Protein AF-A0A813HNV1-F1 (afdb_monomer_lite)

InterPro domains:
  IPR005821 Ion transport domain [PF00520] (2-126)

Foldseek 3Di:
DVVVVVVVVVVVVVVQCVDVVSVVVVVVVVVVVVVVVVVVVVVLVVLLVLLVVCLVPVLVVQCVCVVVVVQVPPQPPHGDPCQNVCSNHSVSSSVNVCCCVPVVDDCVRRPVVSCVVPVVCCVSVVD

Structure (mmCIF, N/CA/C/O backbone):
data_AF-A0A813HNV1-F1
#
_entry.id   AF-A0A813HNV1-F1
#
loop_
_atom_site.group_PDB
_atom_site.id
_atom_site.type_symbol
_atom_site.label_atom_id
_atom_site.label_alt_id
_atom_site.label_comp_id
_atom_site.label_asym_id
_atom_site.label_entity_id
_atom_site.label_seq_id
_atom_site.pdbx_PDB_ins_code
_atom_site.Cartn_x
_atom_site.Cartn_y
_atom_site.Cartn_z
_atom_site.occupancy
_atom_site.B_iso_or_equiv
_atom_site.auth_seq_id
_atom_site.auth_comp_id
_atom_site.auth_asym_id
_atom_site.auth_atom_id
_atom_site.pdbx_PDB_model_num
ATOM 1 N N . MET A 1 1 ? 10.775 -14.663 27.980 1.00 59.47 1 MET A N 1
ATOM 2 C CA . MET A 1 1 ? 11.158 -13.445 28.745 1.00 59.47 1 MET A CA 1
ATOM 3 C C . MET A 1 1 ? 10.577 -12.119 28.212 1.00 59.47 1 MET A C 1
ATOM 5 O O . MET A 1 1 ? 10.630 -11.138 28.941 1.00 59.47 1 MET A O 1
ATOM 9 N N . ARG A 1 2 ? 9.974 -12.048 27.006 1.00 70.88 2 ARG A N 1
ATOM 10 C CA . ARG A 1 2 ? 9.264 -10.835 26.520 1.00 70.88 2 ARG A CA 1
ATOM 11 C C . ARG A 1 2 ? 7.803 -10.751 27.007 1.00 70.88 2 ARG A C 1
ATOM 13 O O . ARG A 1 2 ? 7.363 -9.697 27.446 1.00 70.88 2 ARG A O 1
ATOM 20 N N . ILE A 1 3 ? 7.106 -11.889 27.064 1.00 74.75 3 ILE A N 1
ATOM 21 C CA . ILE A 1 3 ? 5.701 -12.011 27.514 1.00 74.75 3 ILE A CA 1
ATOM 22 C C . ILE A 1 3 ? 5.506 -11.602 28.989 1.00 74.75 3 ILE A C 1
ATOM 24 O O . ILE A 1 3 ? 4.539 -10.928 29.333 1.00 74.75 3 ILE A O 1
ATOM 28 N N . LEU A 1 4 ? 6.469 -11.911 29.866 1.00 69.88 4 LEU A N 1
ATOM 29 C CA . LEU A 1 4 ? 6.432 -11.510 31.283 1.00 69.88 4 LEU A CA 1
ATOM 30 C C . LEU A 1 4 ? 6.481 -9.979 31.476 1.00 69.88 4 LEU A C 1
ATOM 32 O O . LEU A 1 4 ? 5.971 -9.477 32.476 1.00 69.88 4 LEU A O 1
ATOM 36 N N . ARG A 1 5 ? 7.056 -9.222 30.524 1.00 68.94 5 ARG A N 1
ATOM 37 C CA . ARG A 1 5 ? 7.028 -7.748 30.548 1.00 68.94 5 ARG A CA 1
ATOM 38 C C . ARG A 1 5 ? 5.642 -7.208 30.185 1.00 68.94 5 ARG A C 1
ATOM 40 O O . ARG A 1 5 ? 5.185 -6.273 30.834 1.00 68.94 5 ARG A O 1
ATOM 47 N N . ALA A 1 6 ? 4.945 -7.840 29.239 1.00 72.62 6 ALA A N 1
ATOM 48 C CA . ALA A 1 6 ? 3.574 -7.476 28.872 1.00 72.62 6 ALA A CA 1
ATOM 49 C C . ALA A 1 6 ? 2.583 -7.671 30.038 1.00 72.62 6 ALA A C 1
ATOM 51 O O . ALA A 1 6 ? 1.709 -6.835 30.252 1.00 72.62 6 ALA A O 1
ATOM 52 N N . MET A 1 7 ? 2.772 -8.699 30.877 1.00 69.25 7 MET A N 1
ATOM 53 C CA . MET A 1 7 ? 1.952 -8.877 32.088 1.00 69.25 7 MET A CA 1
ATOM 54 C C . MET A 1 7 ? 2.105 -7.743 33.113 1.00 69.25 7 MET A C 1
ATOM 56 O O . MET A 1 7 ? 1.152 -7.446 33.834 1.00 69.25 7 MET A O 1
ATOM 60 N N . ARG A 1 8 ? 3.264 -7.068 33.176 1.00 69.62 8 ARG A N 1
ATOM 61 C CA . ARG A 1 8 ? 3.417 -5.881 34.038 1.00 69.62 8 ARG A CA 1
ATOM 62 C C . ARG A 1 8 ? 2.576 -4.713 33.528 1.00 69.62 8 ARG A C 1
ATOM 64 O O . ARG A 1 8 ? 1.934 -4.063 34.341 1.00 69.62 8 ARG A O 1
ATOM 71 N N . VAL A 1 9 ? 2.512 -4.511 32.210 1.00 72.50 9 VAL A N 1
ATOM 72 C CA . VAL A 1 9 ? 1.647 -3.493 31.581 1.00 72.50 9 VAL A CA 1
ATOM 73 C C . VAL A 1 9 ? 0.178 -3.762 31.907 1.00 72.50 9 VAL A C 1
ATOM 75 O O . VAL A 1 9 ? -0.544 -2.849 32.291 1.00 72.50 9 VAL A O 1
ATOM 78 N N . PHE A 1 10 ? -0.243 -5.028 31.871 1.00 69.19 10 PHE A N 1
ATOM 79 C CA . PHE A 1 10 ? -1.595 -5.433 32.266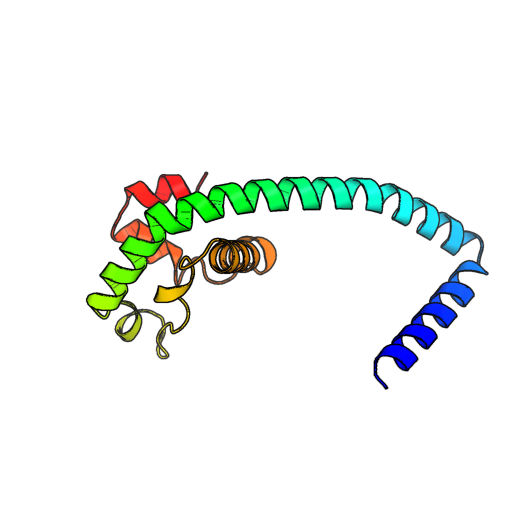 1.00 69.19 10 PHE A CA 1
ATOM 80 C C . PHE A 1 10 ? -1.909 -5.097 33.734 1.00 69.19 10 PHE A C 1
ATOM 82 O O . PHE A 1 10 ? -3.014 -4.667 34.066 1.00 69.19 10 PHE A O 1
ATOM 89 N N . LYS A 1 11 ? -0.918 -5.241 34.625 1.00 68.12 11 LYS A N 1
ATOM 90 C CA . LYS A 1 11 ? -1.037 -4.855 36.037 1.00 68.12 11 LYS A CA 1
ATOM 91 C C . LYS A 1 11 ? -1.173 -3.336 36.200 1.00 68.12 11 LYS A C 1
ATOM 93 O O . LYS A 1 11 ? -1.974 -2.893 37.019 1.00 68.12 11 LYS A O 1
ATOM 98 N N . THR A 1 12 ? -0.460 -2.548 35.394 1.00 68.12 12 THR A N 1
ATOM 99 C CA . THR A 1 12 ? -0.594 -1.082 35.358 1.00 68.12 12 THR A CA 1
ATOM 100 C C . THR A 1 12 ? -1.965 -0.655 34.827 1.00 68.12 12 THR A C 1
ATOM 102 O O . THR A 1 12 ? -2.609 0.185 35.442 1.00 68.12 12 THR A O 1
ATOM 105 N N . ILE A 1 13 ? -2.479 -1.296 33.771 1.00 68.44 13 ILE A N 1
ATOM 106 C CA . ILE A 1 13 ? -3.845 -1.079 33.256 1.00 68.44 13 ILE A CA 1
ATOM 107 C C . ILE A 1 13 ? -4.896 -1.384 34.336 1.00 68.44 13 ILE A C 1
ATOM 109 O O . ILE A 1 13 ? -5.840 -0.622 34.524 1.00 68.44 13 ILE A O 1
ATOM 113 N N . ARG A 1 14 ? -4.702 -2.450 35.122 1.00 65.62 14 ARG A N 1
ATOM 114 C CA . ARG A 1 14 ? -5.579 -2.768 36.260 1.00 65.62 14 ARG A CA 1
ATOM 115 C C . ARG A 1 14 ? -5.507 -1.713 37.372 1.00 65.62 14 ARG A C 1
ATOM 117 O O . ARG A 1 14 ? -6.528 -1.400 37.977 1.00 65.62 14 ARG A O 1
ATOM 124 N N . SER A 1 15 ? -4.333 -1.131 37.619 1.00 64.38 15 SER A N 1
ATOM 125 C CA . SER A 1 15 ? -4.175 -0.008 38.554 1.00 64.38 15 SER A CA 1
ATOM 126 C C . SER A 1 15 ? -4.877 1.265 38.067 1.00 64.38 15 SER A C 1
ATOM 128 O O . SER A 1 15 ? -5.367 2.041 38.879 1.00 64.38 15 SER A O 1
ATOM 130 N N . LEU A 1 16 ? -4.959 1.465 36.751 1.00 60.81 16 LEU A N 1
ATOM 131 C CA . LEU A 1 16 ? -5.647 2.590 36.116 1.00 60.81 16 LEU A CA 1
ATOM 132 C C . LEU A 1 16 ? -7.182 2.472 36.228 1.00 60.81 16 LEU A C 1
ATOM 134 O O . LEU A 1 16 ? -7.861 3.476 36.415 1.00 60.81 16 LEU A O 1
ATOM 138 N N . THR A 1 17 ? -7.741 1.257 36.242 1.00 62.19 17 THR A N 1
ATOM 139 C CA . THR A 1 17 ? -9.190 1.039 36.455 1.00 62.19 17 THR A CA 1
ATOM 140 C C . THR A 1 17 ? -9.686 1.284 37.889 1.00 62.19 17 THR A C 1
ATOM 142 O O . THR A 1 17 ? -10.889 1.236 38.123 1.00 62.19 17 THR A O 1
ATOM 145 N N . ILE A 1 18 ? -8.792 1.555 38.851 1.00 67.94 18 ILE A N 1
ATOM 146 C CA . ILE A 1 18 ? -9.161 1.903 40.238 1.00 67.94 18 ILE A CA 1
ATOM 147 C C . ILE A 1 18 ? -9.732 3.330 40.318 1.00 67.94 18 ILE A C 1
ATOM 149 O O . ILE A 1 18 ? -10.587 3.609 41.157 1.00 67.94 18 ILE A O 1
ATOM 153 N N . PHE A 1 19 ? -9.314 4.227 39.418 1.00 72.44 19 PHE A N 1
ATOM 154 C CA . PHE A 1 19 ? -9.859 5.578 39.326 1.00 72.44 19 PHE A CA 1
ATOM 155 C C . PHE A 1 19 ? -11.128 5.574 38.467 1.00 72.44 19 PHE A C 1
ATOM 157 O O . PHE A 1 19 ? -11.085 5.308 37.265 1.00 72.44 19 PHE A O 1
ATOM 164 N N . ARG A 1 20 ? -12.272 5.886 39.088 1.00 75.38 20 ARG A N 1
ATOM 165 C CA . ARG A 1 20 ? -13.603 5.888 38.453 1.00 75.38 20 ARG A CA 1
ATOM 166 C C . ARG A 1 20 ? -13.653 6.722 37.167 1.00 75.38 20 ARG A C 1
ATOM 168 O O . ARG A 1 20 ? -14.283 6.303 36.203 1.00 75.38 20 ARG A O 1
ATOM 175 N N . GLU A 1 21 ? -12.972 7.863 37.135 1.00 78.19 21 GLU A N 1
ATOM 176 C CA . GLU A 1 21 ? -12.911 8.754 35.966 1.00 78.19 21 GLU A CA 1
ATOM 177 C C . GLU A 1 21 ? -12.207 8.092 34.775 1.00 78.19 21 GLU A C 1
ATOM 179 O O . GLU A 1 21 ? -12.717 8.101 33.654 1.00 78.19 21 GLU A O 1
ATOM 184 N N . LEU A 1 22 ? -11.082 7.421 35.031 1.00 75.62 22 LEU A N 1
ATOM 185 C CA . LEU A 1 22 ? -10.327 6.724 33.997 1.00 75.62 22 LEU A CA 1
ATOM 186 C C . LEU A 1 22 ? -11.053 5.465 33.505 1.00 75.62 22 LEU A C 1
ATOM 188 O O . LEU A 1 22 ? -10.996 5.146 32.320 1.00 75.62 22 LEU A O 1
ATOM 192 N N . TYR A 1 23 ? -11.789 4.779 34.385 1.00 77.69 23 TYR A N 1
ATOM 193 C CA . TYR A 1 23 ? -12.675 3.680 33.996 1.00 77.69 23 TYR A CA 1
ATOM 194 C C . TYR A 1 23 ? -13.788 4.148 33.045 1.00 77.69 23 TYR A C 1
ATOM 196 O O . TYR A 1 23 ? -14.039 3.493 32.035 1.00 77.69 23 TYR A O 1
ATOM 204 N N . VAL A 1 24 ? -14.417 5.299 33.318 1.00 82.12 24 VAL A N 1
ATOM 205 C CA . VAL A 1 24 ? -15.449 5.880 32.439 1.00 82.12 24 VAL A CA 1
ATOM 206 C C . VAL A 1 24 ? -14.861 6.265 31.075 1.00 82.12 24 VAL A C 1
ATOM 208 O O . VAL A 1 24 ? -15.456 5.941 30.046 1.00 82.12 24 VAL A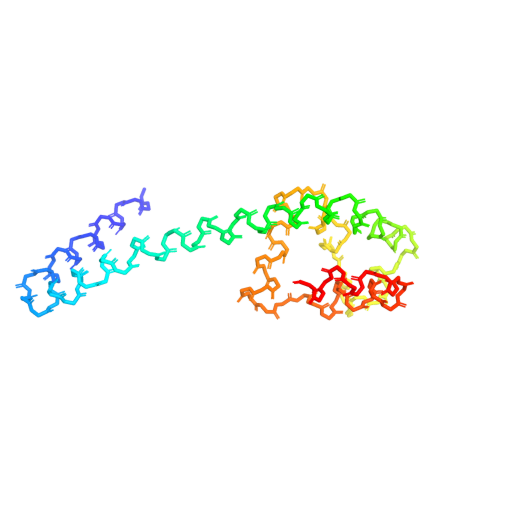 O 1
ATOM 211 N N . MET A 1 25 ? -13.668 6.871 31.040 1.00 84.38 25 MET A N 1
ATOM 212 C CA . MET A 1 25 ? -12.967 7.177 29.784 1.00 84.38 25 MET A CA 1
ATOM 213 C C . MET A 1 25 ? -12.602 5.912 28.990 1.00 84.38 25 MET A C 1
ATOM 215 O O . MET A 1 25 ? -12.844 5.850 27.785 1.00 84.38 25 MET A O 1
ATOM 219 N N . LEU A 1 26 ? -12.072 4.876 29.653 1.00 81.69 26 LEU A N 1
ATOM 220 C CA . LEU A 1 26 ? -11.737 3.595 29.022 1.00 81.69 26 LEU A CA 1
ATOM 221 C C . LEU A 1 26 ? -12.974 2.873 28.488 1.00 81.69 26 LEU A C 1
ATOM 223 O O . LEU A 1 26 ? -12.932 2.316 27.397 1.00 81.69 26 LEU A O 1
ATOM 227 N N . HIS A 1 27 ? -14.085 2.897 29.221 1.00 82.56 27 HIS A N 1
ATOM 228 C CA . HIS A 1 27 ? -15.342 2.323 28.752 1.00 82.56 27 HIS A CA 1
ATOM 229 C C . HIS A 1 27 ? -15.833 3.019 27.470 1.00 82.56 27 HIS A C 1
ATOM 231 O O . HIS A 1 27 ? -16.238 2.349 26.518 1.00 82.56 27 HIS A O 1
ATOM 237 N N . GLY A 1 28 ? -15.718 4.351 27.400 1.00 82.69 28 GLY A N 1
ATOM 238 C CA . GLY A 1 28 ? -15.961 5.112 26.170 1.00 82.69 28 GLY A CA 1
ATOM 239 C C . GLY A 1 28 ? -15.029 4.700 25.023 1.00 82.69 28 GLY A C 1
ATOM 240 O O . GLY A 1 28 ? -15.487 4.485 23.901 1.00 82.69 28 GLY A O 1
ATOM 241 N N . PHE A 1 29 ? -13.742 4.500 25.316 1.00 86.12 29 PHE A N 1
ATOM 242 C CA . PHE A 1 29 ? -12.744 4.033 24.350 1.00 86.12 29 PHE A CA 1
ATOM 243 C C . PHE A 1 29 ? -13.033 2.619 23.818 1.00 86.12 29 PHE A C 1
ATOM 245 O O . PHE A 1 29 ? -12.947 2.372 22.620 1.00 86.12 29 PHE A O 1
ATOM 252 N N . PHE A 1 30 ? -13.431 1.672 24.670 1.00 85.50 30 PHE A N 1
ATOM 253 C CA . PHE A 1 30 ? -13.789 0.325 24.212 1.00 85.50 30 PHE A CA 1
ATOM 254 C C . PHE A 1 30 ? -15.044 0.324 23.335 1.00 85.50 30 PHE A C 1
ATOM 256 O O . PHE A 1 30 ? -15.123 -0.448 22.376 1.00 85.50 30 PHE A O 1
ATOM 263 N N . SER A 1 31 ? -15.999 1.217 23.614 1.00 84.69 31 SER A N 1
ATOM 264 C CA . SER A 1 31 ? -17.179 1.392 22.768 1.00 84.69 31 SER A CA 1
ATOM 265 C C . SER A 1 31 ? -16.809 1.878 21.361 1.00 84.69 31 SER A C 1
ATOM 267 O O . SER A 1 31 ? -17.354 1.366 20.382 1.00 84.69 31 SER A O 1
ATOM 269 N N . SER A 1 32 ? -15.863 2.817 21.228 1.00 91.31 32 SER A N 1
ATOM 270 C CA . SER A 1 32 ? -15.387 3.278 19.914 1.00 91.31 32 SER A CA 1
ATOM 271 C C . SER A 1 32 ? -14.474 2.260 19.225 1.00 91.31 32 SER A C 1
ATOM 273 O O . SER A 1 32 ? -14.510 2.143 17.999 1.00 91.31 32 SER A O 1
ATOM 275 N N . MET A 1 33 ? -13.736 1.446 19.988 1.00 90.94 33 MET A N 1
ATOM 276 C CA . MET A 1 33 ? -12.861 0.404 19.446 1.00 90.94 33 MET A CA 1
ATOM 277 C C . MET A 1 33 ? -13.624 -0.589 18.564 1.00 90.94 33 MET A C 1
ATOM 279 O O . MET A 1 33 ? -13.116 -0.996 17.525 1.00 90.94 33 MET A O 1
ATOM 283 N N . ARG A 1 34 ? -14.873 -0.939 18.911 1.00 88.25 34 ARG A N 1
ATOM 284 C CA . ARG A 1 34 ? -15.706 -1.814 18.066 1.00 88.25 34 ARG A CA 1
ATOM 285 C C . ARG A 1 34 ? -15.950 -1.207 16.682 1.00 88.25 34 ARG A C 1
ATOM 287 O O . ARG A 1 34 ? -15.873 -1.928 15.692 1.00 88.25 34 ARG A O 1
ATOM 294 N N . ALA A 1 35 ? -16.230 0.093 16.606 1.00 93.31 35 ALA A N 1
ATOM 295 C CA . ALA A 1 35 ? -16.438 0.783 15.335 1.00 93.31 35 ALA A CA 1
ATOM 296 C C . ALA A 1 35 ? -15.135 0.870 14.523 1.00 93.31 35 ALA A C 1
ATOM 298 O O . ALA A 1 35 ? -15.135 0.552 13.336 1.00 93.31 35 ALA A O 1
ATOM 299 N N . ILE A 1 36 ? -14.017 1.205 15.179 1.00 94.44 36 ILE A N 1
ATOM 300 C CA . ILE A 1 36 ? -12.684 1.244 14.554 1.00 94.44 36 ILE A CA 1
ATOM 301 C C . ILE A 1 36 ? -12.302 -0.132 14.000 1.00 94.44 36 ILE A C 1
ATOM 303 O O . ILE A 1 36 ? -11.786 -0.222 12.892 1.00 94.44 36 ILE A O 1
ATOM 307 N N . MET A 1 37 ? -12.599 -1.212 14.728 1.00 93.62 37 MET A N 1
ATOM 308 C CA . MET A 1 37 ? -12.337 -2.577 14.267 1.00 93.62 37 MET A CA 1
ATOM 309 C C . MET A 1 37 ? -13.110 -2.908 12.988 1.00 93.62 37 MET A C 1
ATOM 311 O O . MET A 1 37 ? -12.532 -3.468 12.062 1.00 93.62 37 MET A O 1
ATOM 315 N N . TRP A 1 38 ? -14.389 -2.534 12.896 1.00 96.38 38 TRP A N 1
ATOM 316 C CA . TRP A 1 38 ? -15.157 -2.722 11.661 1.00 96.38 38 TRP A CA 1
ATOM 317 C C . TRP A 1 38 ? -14.629 -1.867 10.509 1.00 96.38 38 TRP A C 1
ATOM 319 O O . TRP A 1 38 ? -14.503 -2.374 9.397 1.00 96.38 38 TRP A O 1
ATOM 329 N N . ALA A 1 39 ? -14.259 -0.610 10.770 1.00 94.94 39 ALA A N 1
ATOM 330 C CA . ALA A 1 39 ? -13.633 0.250 9.768 1.00 94.94 39 ALA A CA 1
ATOM 331 C C . ALA A 1 39 ? -12.311 -0.345 9.260 1.00 94.94 39 ALA A C 1
ATOM 333 O O . ALA A 1 39 ? -12.096 -0.420 8.055 1.00 94.94 39 ALA A O 1
ATOM 334 N N . PHE A 1 40 ? -11.461 -0.845 10.160 1.00 93.50 40 PHE A N 1
ATOM 335 C CA . PHE A 1 40 ? -10.211 -1.514 9.807 1.00 93.50 40 PHE A CA 1
ATOM 336 C C . PHE A 1 40 ? -10.445 -2.757 8.940 1.00 93.50 40 PHE A C 1
ATOM 338 O O . PHE A 1 40 ? -9.753 -2.941 7.942 1.00 93.50 40 PHE A O 1
ATOM 345 N N . VAL A 1 41 ? -11.437 -3.590 9.275 1.00 94.94 41 VAL A N 1
ATOM 346 C CA . VAL A 1 41 ? -11.790 -4.772 8.472 1.00 94.94 41 VAL A CA 1
ATOM 347 C C . VAL A 1 41 ? -12.256 -4.366 7.073 1.00 94.94 41 VAL A C 1
ATOM 349 O O . VAL A 1 41 ? -11.774 -4.927 6.092 1.00 94.94 41 VAL A O 1
ATOM 352 N N . LEU A 1 42 ? -13.146 -3.376 6.961 1.00 95.50 42 LEU A N 1
ATOM 353 C CA . LEU A 1 42 ? -13.639 -2.896 5.667 1.00 95.50 42 LEU A CA 1
ATOM 354 C C . LEU A 1 42 ? -12.518 -2.287 4.815 1.00 95.50 42 LEU A C 1
ATOM 356 O O . LEU A 1 42 ? -12.407 -2.615 3.635 1.00 95.50 42 LEU A O 1
ATOM 360 N N . LEU A 1 43 ? -11.651 -1.466 5.416 1.00 94.06 43 LEU A N 1
ATOM 361 C CA . LEU A 1 43 ? -10.478 -0.903 4.744 1.00 94.06 43 LEU A CA 1
ATOM 362 C C . LEU A 1 43 ? -9.512 -1.999 4.295 1.00 94.06 43 LEU A C 1
ATOM 364 O O . LEU A 1 43 ? -9.048 -1.978 3.162 1.00 94.06 43 LEU A O 1
ATOM 368 N N . SER A 1 44 ? -9.241 -2.992 5.144 1.00 93.38 44 SER A N 1
ATOM 369 C CA . SER A 1 44 ? -8.369 -4.110 4.787 1.00 93.38 44 SER A CA 1
ATOM 370 C C . SER A 1 44 ? -8.934 -4.915 3.616 1.00 93.38 44 SER A C 1
ATOM 372 O O . SER A 1 44 ? -8.181 -5.248 2.705 1.00 93.38 44 SER A O 1
ATOM 374 N N . LEU A 1 45 ? -10.246 -5.174 3.591 1.00 95.88 45 LEU A N 1
ATOM 375 C CA . LEU A 1 45 ? -10.907 -5.832 2.462 1.00 95.88 45 LEU A CA 1
ATOM 376 C C . LEU A 1 45 ? -10.804 -4.992 1.184 1.00 95.88 45 LEU A C 1
ATOM 378 O O . LEU A 1 45 ? -10.434 -5.515 0.134 1.00 95.88 45 LEU A O 1
ATOM 382 N N . MET A 1 46 ? -11.053 -3.686 1.266 1.00 95.25 46 MET A N 1
ATOM 383 C CA . MET A 1 46 ? -10.911 -2.793 0.117 1.00 95.25 46 MET A CA 1
ATOM 384 C C . MET A 1 46 ? -9.473 -2.791 -0.426 1.00 95.25 46 MET A C 1
ATOM 386 O O . MET A 1 46 ? -9.272 -2.969 -1.625 1.00 95.25 46 MET A O 1
ATOM 390 N N . LEU A 1 47 ? -8.465 -2.685 0.446 1.00 94.88 47 LEU A N 1
ATOM 391 C CA . LEU A 1 47 ? -7.055 -2.753 0.052 1.00 94.88 47 LEU A CA 1
ATOM 392 C C . LEU A 1 47 ? -6.682 -4.108 -0.553 1.00 94.88 47 LEU A C 1
ATOM 394 O O . LEU A 1 47 ? -5.888 -4.149 -1.489 1.00 94.88 47 LEU A O 1
ATOM 398 N N . THR A 1 48 ? -7.272 -5.216 -0.087 1.00 96.06 48 THR A N 1
ATOM 399 C CA . THR A 1 48 ? -7.032 -6.525 -0.714 1.00 96.06 48 THR A CA 1
ATOM 400 C C . THR A 1 48 ? -7.563 -6.592 -2.144 1.00 96.06 48 THR A C 1
ATOM 402 O O . THR A 1 48 ? -6.905 -7.192 -2.989 1.00 96.06 48 THR A O 1
ATOM 405 N N . LEU A 1 49 ? -8.701 -5.953 -2.441 1.00 96.56 49 LEU A N 1
ATOM 406 C CA . LEU A 1 49 ? -9.248 -5.901 -3.800 1.00 96.56 49 LEU A CA 1
ATOM 407 C C . LEU A 1 49 ? -8.317 -5.124 -4.734 1.00 96.56 49 LEU A C 1
ATOM 409 O O . LEU A 1 49 ? -7.938 -5.639 -5.786 1.00 96.56 49 LEU A O 1
ATOM 413 N N . TRP A 1 50 ? -7.875 -3.938 -4.311 1.00 96.75 50 TRP A N 1
ATOM 414 C CA . TRP A 1 50 ? -6.870 -3.165 -5.039 1.00 96.75 50 TRP A CA 1
ATOM 415 C C . TRP A 1 50 ? -5.562 -3.943 -5.185 1.00 96.75 50 TRP A C 1
ATOM 417 O O . TRP A 1 50 ? -5.024 -4.049 -6.277 1.00 96.75 50 TRP A O 1
ATOM 427 N N . SER A 1 51 ? -5.094 -4.615 -4.139 1.00 97.50 51 SER A N 1
ATOM 428 C CA . SER A 1 51 ? -3.901 -5.464 -4.206 1.00 97.50 51 SER A CA 1
ATOM 429 C C . SER A 1 51 ? -3.995 -6.580 -5.239 1.00 97.50 51 SER A C 1
ATOM 431 O O . SER A 1 51 ? -3.010 -6.854 -5.915 1.00 97.50 51 SER A O 1
ATOM 433 N N . ILE A 1 52 ? -5.158 -7.213 -5.409 1.00 97.69 52 ILE A N 1
ATOM 434 C CA . ILE A 1 52 ? -5.346 -8.220 -6.463 1.00 97.69 52 ILE A CA 1
ATOM 435 C C . ILE A 1 52 ? -5.195 -7.578 -7.848 1.00 97.69 52 ILE A C 1
ATOM 437 O O . ILE A 1 52 ? -4.539 -8.151 -8.719 1.00 97.69 52 ILE A O 1
ATOM 441 N N . LEU A 1 53 ? -5.760 -6.387 -8.055 1.00 97.25 53 LEU A N 1
ATOM 442 C CA . LEU A 1 53 ? -5.619 -5.658 -9.315 1.00 97.25 53 LEU A CA 1
ATOM 443 C C . LEU A 1 53 ? -4.169 -5.221 -9.557 1.00 97.25 53 LEU A C 1
ATOM 445 O O . LEU A 1 53 ? -3.645 -5.464 -10.639 1.00 97.25 53 LEU A O 1
ATOM 449 N N . ALA A 1 54 ? -3.489 -4.667 -8.552 1.00 96.81 54 ALA A N 1
ATOM 450 C CA . ALA A 1 54 ? -2.084 -4.268 -8.637 1.00 96.81 54 ALA A CA 1
ATOM 451 C C . ALA A 1 54 ? -1.161 -5.419 -9.053 1.00 96.81 54 ALA A C 1
ATOM 453 O O . ALA A 1 54 ? -0.286 -5.220 -9.894 1.00 96.81 54 ALA A O 1
ATOM 454 N N . VAL A 1 55 ? -1.371 -6.627 -8.523 1.00 97.75 55 VAL A N 1
ATOM 455 C CA . VAL A 1 55 ? -0.580 -7.808 -8.911 1.00 97.75 55 VAL A CA 1
ATOM 456 C C . VAL A 1 55 ? -0.744 -8.136 -10.396 1.00 97.75 55 VAL A C 1
ATOM 458 O O . VAL A 1 55 ? 0.213 -8.546 -11.041 1.00 97.75 55 VAL A O 1
ATOM 461 N N . ASN A 1 56 ? -1.940 -7.959 -10.958 1.00 96.75 56 ASN A N 1
ATOM 462 C CA . ASN A 1 56 ? -2.202 -8.304 -12.357 1.00 96.75 56 ASN A CA 1
ATOM 463 C C . ASN A 1 56 ? -1.875 -7.164 -13.332 1.00 96.75 56 ASN A C 1
ATOM 465 O O . ASN A 1 56 ? -1.525 -7.427 -14.477 1.00 96.75 56 ASN A O 1
ATOM 469 N N . LEU A 1 57 ? -2.005 -5.910 -12.894 1.00 95.88 57 LEU A N 1
ATOM 470 C CA . LEU A 1 57 ? -1.902 -4.728 -13.752 1.00 95.88 57 LEU A CA 1
ATOM 471 C C . LEU A 1 57 ? -0.577 -3.983 -13.586 1.00 95.88 57 LEU A C 1
ATOM 473 O O . LEU A 1 57 ? 0.060 -3.642 -14.574 1.00 95.88 57 LEU A O 1
ATOM 477 N N . ILE A 1 58 ? -0.157 -3.731 -12.346 1.00 96.69 58 ILE A N 1
ATOM 478 C CA . ILE A 1 58 ? 0.993 -2.870 -12.040 1.00 96.69 58 ILE A CA 1
ATOM 479 C C . ILE A 1 58 ? 2.284 -3.682 -11.926 1.00 96.69 58 ILE A C 1
ATOM 481 O O . ILE A 1 58 ? 3.332 -3.252 -12.402 1.00 96.69 58 ILE A O 1
ATOM 485 N N . HIS A 1 59 ? 2.232 -4.872 -11.326 1.00 96.50 59 HIS A N 1
ATOM 486 C CA . HIS A 1 59 ? 3.407 -5.731 -11.200 1.00 96.50 59 HIS A CA 1
ATOM 487 C C . HIS A 1 59 ? 4.132 -6.032 -12.524 1.00 96.50 59 HIS A C 1
ATOM 489 O O . HIS A 1 59 ? 5.357 -5.894 -12.526 1.00 96.50 59 HIS A O 1
ATOM 495 N N . PRO A 1 60 ? 3.457 -6.401 -13.637 1.00 96.06 60 PRO A N 1
ATOM 496 C CA . PRO A 1 60 ? 4.157 -6.654 -14.898 1.00 96.06 60 PRO A CA 1
ATOM 497 C C . PRO A 1 60 ? 4.896 -5.411 -15.408 1.00 96.06 60 PRO A C 1
ATOM 499 O O . PRO A 1 60 ? 6.038 -5.527 -15.839 1.00 96.06 60 PRO A O 1
ATOM 502 N N . ILE A 1 61 ? 4.307 -4.223 -15.255 1.00 95.19 61 ILE A N 1
ATOM 503 C CA . ILE A 1 61 ? 4.941 -2.950 -15.626 1.00 95.19 61 ILE A CA 1
ATOM 504 C C . ILE A 1 61 ? 6.189 -2.703 -14.771 1.00 95.19 61 ILE A C 1
ATOM 506 O O . ILE A 1 61 ? 7.244 -2.332 -15.275 1.00 95.19 61 ILE A O 1
ATOM 510 N N . MET A 1 62 ? 6.110 -2.959 -13.460 1.00 93.50 62 MET A N 1
ATOM 511 C CA . MET A 1 62 ? 7.278 -2.817 -12.584 1.00 93.50 62 MET A CA 1
ATOM 512 C C . MET A 1 62 ? 8.417 -3.771 -12.939 1.00 93.50 62 MET A C 1
ATOM 514 O O . MET A 1 62 ? 9.577 -3.412 -12.736 1.00 93.50 62 MET A O 1
ATOM 518 N N . GLN A 1 63 ? 8.095 -4.966 -13.440 1.00 94.69 63 GLN A N 1
ATOM 519 C CA . GLN A 1 63 ? 9.075 -5.943 -13.911 1.00 94.69 63 GLN A CA 1
ATOM 520 C C . GLN A 1 63 ? 9.698 -5.528 -15.247 1.00 94.69 63 GLN A C 1
ATOM 522 O O . GLN A 1 63 ? 10.907 -5.663 -15.404 1.00 94.69 63 GLN A O 1
ATOM 527 N N . GLU A 1 64 ? 8.913 -4.968 -16.167 1.00 93.75 64 GLU A N 1
ATOM 528 C CA . GLU A 1 64 ? 9.410 -4.416 -17.434 1.00 93.75 64 GLU A CA 1
ATOM 529 C C . GLU A 1 64 ? 10.415 -3.282 -17.184 1.00 93.75 64 GLU A C 1
ATOM 531 O O . GLU A 1 64 ? 11.560 -3.352 -17.622 1.00 93.75 64 GLU A O 1
ATOM 536 N N . MET A 1 65 ? 10.061 -2.317 -16.333 1.00 91.06 65 MET A N 1
ATOM 537 C CA . MET A 1 65 ? 10.981 -1.239 -15.948 1.00 91.06 65 MET A CA 1
ATOM 538 C C . MET A 1 65 ? 12.229 -1.752 -15.210 1.00 91.06 65 MET A C 1
ATOM 540 O O . MET A 1 65 ? 13.306 -1.162 -15.308 1.00 91.06 65 MET A O 1
ATOM 544 N N . ALA A 1 66 ? 12.106 -2.848 -14.454 1.00 91.25 66 ALA A N 1
ATOM 545 C CA . ALA A 1 66 ? 13.253 -3.479 -13.807 1.00 91.25 66 ALA A CA 1
ATOM 546 C C . ALA A 1 66 ? 14.201 -4.121 -14.821 1.00 91.25 66 ALA A C 1
ATOM 548 O O . ALA A 1 66 ? 15.412 -3.971 -14.690 1.00 91.25 66 ALA A O 1
ATOM 549 N N . TYR A 1 67 ? 13.653 -4.787 -15.839 1.00 90.62 67 TYR A N 1
ATOM 550 C CA . TYR A 1 67 ? 14.423 -5.370 -16.934 1.00 90.62 67 TYR A CA 1
ATOM 551 C C . TYR A 1 67 ? 15.195 -4.300 -17.723 1.00 90.62 67 TYR A C 1
ATOM 553 O O . TYR A 1 67 ? 16.358 -4.507 -18.067 1.00 90.62 67 TYR A O 1
ATOM 561 N N . ASP A 1 68 ? 14.601 -3.121 -17.912 1.00 89.44 68 ASP A N 1
ATOM 562 C CA . ASP A 1 68 ? 15.246 -1.985 -18.584 1.00 89.44 68 ASP A CA 1
ATOM 563 C C . ASP A 1 68 ? 16.325 -1.284 -17.729 1.00 89.44 68 ASP A C 1
ATOM 565 O O . ASP A 1 68 ? 17.048 -0.390 -18.199 1.00 89.44 68 ASP A O 1
ATOM 569 N N . GLY A 1 69 ? 16.474 -1.704 -16.469 1.00 86.62 69 GLY A N 1
ATOM 570 C CA . GLY A 1 69 ? 17.419 -1.142 -15.509 1.00 86.62 69 GLY A CA 1
ATOM 571 C C . GLY A 1 69 ? 17.002 0.233 -14.981 1.00 86.62 69 GLY A C 1
ATOM 572 O O . GLY A 1 69 ? 17.860 1.003 -14.556 1.00 86.62 69 GLY A O 1
ATOM 573 N N . TYR A 1 70 ? 15.707 0.573 -15.015 1.00 86.88 70 TYR A N 1
ATOM 574 C CA . TYR A 1 70 ? 15.198 1.864 -14.535 1.00 86.88 70 TYR A CA 1
ATOM 575 C C . TYR A 1 70 ? 15.470 2.062 -13.034 1.00 86.88 70 TYR A C 1
ATOM 577 O O . TYR A 1 70 ? 16.004 3.086 -12.607 1.00 86.88 70 TYR A O 1
ATOM 585 N N . TRP A 1 71 ? 15.164 1.042 -12.225 1.00 84.69 71 TRP A N 1
ATOM 586 C CA . TRP A 1 71 ? 15.269 1.112 -10.762 1.00 84.69 71 TRP A CA 1
ATOM 587 C C . TRP A 1 71 ? 16.703 1.227 -10.236 1.00 84.69 71 TRP A C 1
ATOM 589 O O . TRP A 1 71 ? 16.897 1.708 -9.122 1.00 84.69 71 TRP A O 1
ATOM 599 N N . GLU A 1 72 ? 17.693 0.822 -11.033 1.00 80.06 72 GLU A N 1
ATOM 600 C CA . GLU A 1 72 ? 19.120 0.955 -10.714 1.00 80.06 72 GLU A CA 1
ATOM 601 C C . GLU A 1 72 ? 19.667 2.348 -11.059 1.00 80.06 72 GLU A C 1
ATOM 603 O O . GLU A 1 72 ? 20.669 2.770 -10.492 1.00 80.06 72 GLU A O 1
ATOM 608 N N . ARG A 1 73 ? 19.032 3.067 -11.998 1.00 71.88 73 ARG A N 1
ATOM 609 C CA . ARG A 1 73 ? 19.549 4.332 -12.550 1.00 71.88 73 ARG A CA 1
ATOM 610 C C . ARG A 1 73 ? 18.839 5.582 -12.040 1.00 71.88 73 ARG A C 1
ATOM 612 O O . ARG A 1 73 ? 19.400 6.666 -12.168 1.00 71.88 73 ARG A O 1
ATOM 619 N N . THR A 1 74 ? 17.599 5.471 -11.559 1.00 65.44 74 THR A N 1
ATOM 620 C CA . THR A 1 74 ? 16.721 6.651 -11.394 1.00 65.44 74 THR A CA 1
ATOM 621 C C . THR A 1 74 ? 16.093 6.778 -10.005 1.00 65.44 74 THR A C 1
ATOM 623 O O . THR A 1 74 ? 15.662 7.863 -9.624 1.00 65.44 74 THR A O 1
ATOM 626 N N . ALA A 1 75 ? 16.070 5.712 -9.204 1.00 58.34 75 ALA A N 1
ATOM 627 C CA . ALA A 1 75 ? 15.445 5.746 -7.889 1.00 58.34 75 ALA A CA 1
ATOM 628 C C . ALA A 1 75 ? 16.454 6.150 -6.804 1.00 58.34 75 ALA A C 1
ATOM 630 O O . ALA A 1 75 ? 16.974 5.283 -6.114 1.00 58.34 75 ALA A O 1
ATOM 631 N N . THR A 1 76 ? 16.710 7.456 -6.635 1.00 56.66 76 THR A N 1
ATOM 632 C CA . THR A 1 76 ? 17.667 8.027 -5.651 1.00 56.66 76 THR A CA 1
ATOM 633 C C . THR A 1 76 ? 19.122 7.549 -5.837 1.00 56.66 76 THR A C 1
ATOM 635 O O . THR A 1 76 ? 19.367 6.542 -6.491 1.00 56.66 76 THR A O 1
ATOM 638 N N . ASP A 1 77 ? 20.119 8.250 -5.283 1.00 54.06 77 ASP A N 1
ATOM 639 C CA . ASP A 1 77 ? 21.550 7.875 -5.402 1.00 54.06 77 ASP A CA 1
ATOM 640 C C . ASP A 1 77 ? 21.883 6.451 -4.868 1.00 54.06 77 ASP A C 1
ATOM 642 O O . ASP A 1 77 ? 23.014 5.987 -5.001 1.00 54.06 77 ASP A O 1
ATOM 646 N N . GLU A 1 78 ? 20.902 5.731 -4.299 1.00 61.97 78 GLU A N 1
ATOM 647 C CA . GLU A 1 78 ? 21.019 4.369 -3.758 1.00 61.97 78 GLU A CA 1
ATOM 648 C C . GLU A 1 78 ? 20.188 3.293 -4.500 1.00 61.97 78 GLU A C 1
ATOM 650 O O . GLU A 1 78 ? 20.269 2.118 -4.145 1.00 61.97 78 GLU A O 1
ATOM 655 N N . GLY A 1 79 ? 19.427 3.635 -5.550 1.00 68.31 79 GLY A N 1
ATOM 656 C CA . GLY A 1 79 ? 18.541 2.681 -6.238 1.00 68.31 79 GLY A CA 1
ATOM 657 C C . GLY A 1 79 ? 17.341 2.224 -5.386 1.00 68.31 79 GLY A C 1
ATOM 658 O O . GLY A 1 79 ? 17.224 2.534 -4.200 1.00 68.31 79 GLY A O 1
ATOM 659 N N . CYS A 1 80 ? 16.402 1.478 -5.984 1.00 84.94 80 CYS A N 1
ATOM 660 C CA . CYS A 1 80 ? 15.238 0.946 -5.259 1.00 84.94 80 CYS A CA 1
ATOM 661 C C . CYS A 1 80 ? 15.112 -0.582 -5.324 1.00 84.94 80 CYS A C 1
ATOM 663 O O . CYS A 1 80 ? 14.434 -1.140 -6.190 1.00 84.94 80 CYS A O 1
ATOM 665 N N . ASP A 1 81 ? 15.651 -1.258 -4.308 1.00 85.94 81 ASP A N 1
ATOM 666 C CA . ASP A 1 81 ? 15.605 -2.723 -4.167 1.00 85.94 81 ASP A CA 1
ATOM 667 C C . ASP A 1 81 ? 14.183 -3.295 -4.036 1.00 85.94 81 ASP A C 1
ATOM 669 O O . ASP A 1 81 ? 13.889 -4.428 -4.435 1.00 85.94 81 ASP A O 1
ATOM 673 N N . ARG A 1 82 ? 13.269 -2.537 -3.417 1.00 88.31 82 ARG A N 1
ATOM 674 C CA . ARG A 1 82 ? 11.906 -3.007 -3.126 1.00 88.31 82 ARG A CA 1
ATOM 675 C C . ARG A 1 82 ? 10.939 -2.786 -4.290 1.00 88.31 82 ARG A C 1
ATOM 677 O O . ARG A 1 82 ? 9.988 -3.560 -4.411 1.00 88.31 82 ARG A O 1
ATOM 684 N N . CYS A 1 83 ? 11.185 -1.792 -5.141 1.00 90.12 83 CYS A N 1
ATOM 685 C CA . CYS A 1 83 ? 10.312 -1.394 -6.245 1.00 90.12 83 CYS A CA 1
ATOM 686 C C . CYS A 1 83 ? 9.895 -2.565 -7.153 1.00 90.12 83 CYS A C 1
ATOM 688 O O . CYS A 1 83 ? 8.696 -2.828 -7.241 1.00 90.12 83 CYS A O 1
ATOM 690 N N . PRO A 1 84 ? 10.805 -3.374 -7.733 1.00 91.62 84 PRO A N 1
ATOM 691 C CA . PRO A 1 84 ? 10.410 -4.437 -8.670 1.00 91.62 84 PRO A CA 1
ATOM 692 C C . PRO A 1 84 ? 9.464 -5.484 -8.057 1.00 91.62 84 PRO A C 1
ATOM 694 O O . PRO A 1 84 ? 8.659 -6.114 -8.743 1.00 91.62 84 PRO A O 1
ATOM 697 N N . ARG A 1 85 ? 9.533 -5.665 -6.737 1.00 93.44 85 ARG A N 1
ATOM 698 C CA . ARG A 1 85 ? 8.802 -6.686 -5.974 1.00 93.44 85 ARG A CA 1
ATOM 699 C C . ARG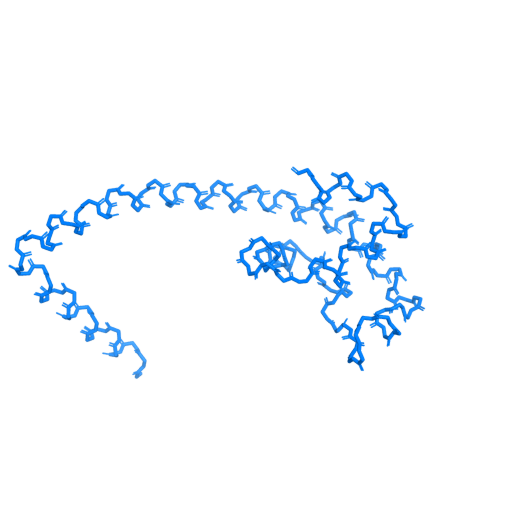 A 1 85 ? 7.645 -6.116 -5.150 1.00 93.44 85 ARG A C 1
ATOM 701 O O . ARG A 1 85 ? 6.988 -6.891 -4.449 1.00 93.44 85 ARG A O 1
ATOM 708 N N . ALA A 1 86 ? 7.369 -4.814 -5.241 1.00 93.94 86 ALA A N 1
ATOM 709 C CA . ALA A 1 86 ? 6.371 -4.118 -4.428 1.00 93.94 86 ALA A CA 1
ATOM 710 C C . ALA A 1 86 ? 4.946 -4.662 -4.627 1.00 93.94 86 ALA A C 1
ATOM 712 O O . ALA A 1 86 ? 4.207 -4.773 -3.650 1.00 93.94 86 ALA A O 1
ATOM 713 N N . PHE A 1 87 ? 4.606 -5.086 -5.852 1.00 96.12 87 PHE A N 1
ATOM 714 C CA . PHE A 1 87 ? 3.306 -5.683 -6.198 1.00 96.12 87 PHE A CA 1
ATOM 715 C C . PHE A 1 87 ? 3.382 -7.166 -6.606 1.00 96.12 87 PHE A C 1
ATOM 717 O O . PHE A 1 87 ? 2.508 -7.678 -7.290 1.00 96.12 87 PHE A O 1
ATOM 724 N N . SER A 1 88 ? 4.419 -7.888 -6.173 1.00 96.56 88 SER A N 1
ATOM 725 C CA . SER A 1 88 ? 4.645 -9.303 -6.548 1.00 96.56 88 SER A CA 1
ATOM 726 C C . SER A 1 88 ? 3.591 -10.296 -6.041 1.00 96.56 88 SER A C 1
ATOM 728 O O . SER A 1 88 ? 3.449 -11.397 -6.562 1.00 96.56 88 SER A O 1
ATOM 730 N N . SER A 1 89 ? 2.870 -9.940 -4.983 1.00 97.56 89 SER A N 1
ATOM 731 C CA . SER A 1 89 ? 1.830 -10.755 -4.363 1.00 97.56 89 SER A CA 1
ATOM 732 C C . SER A 1 89 ? 0.791 -9.848 -3.713 1.00 97.56 89 SER A C 1
ATOM 734 O O . SER A 1 89 ? 1.058 -8.673 -3.454 1.00 97.56 89 SER A O 1
ATOM 736 N N . VAL A 1 90 ? -0.382 -10.387 -3.381 1.00 97.31 90 VAL A N 1
ATOM 737 C CA . VAL A 1 90 ? -1.438 -9.610 -2.706 1.00 97.31 90 VAL A CA 1
ATOM 738 C C . VAL A 1 90 ? -0.953 -9.083 -1.352 1.00 97.31 90 VAL A C 1
ATOM 740 O O . VAL A 1 90 ? -1.237 -7.947 -0.990 1.00 97.31 90 VAL A O 1
ATOM 743 N N . TRP A 1 91 ? -0.169 -9.876 -0.613 1.00 96.50 91 TRP A N 1
ATOM 744 C CA . TRP A 1 91 ? 0.383 -9.454 0.676 1.00 96.50 91 TRP A CA 1
ATOM 745 C C . TRP A 1 91 ? 1.416 -8.334 0.533 1.00 96.50 91 TRP A C 1
ATOM 747 O O . TRP A 1 91 ? 1.365 -7.349 1.268 1.00 96.50 91 TRP A O 1
ATOM 757 N N . THR A 1 92 ? 2.345 -8.464 -0.418 1.00 96.31 92 THR A N 1
ATOM 758 C CA . THR A 1 92 ? 3.354 -7.423 -0.663 1.00 96.31 92 THR A CA 1
ATOM 759 C C . THR A 1 92 ? 2.712 -6.142 -1.181 1.00 96.31 92 THR A C 1
ATOM 761 O O . THR A 1 92 ? 3.073 -5.074 -0.699 1.00 96.31 92 THR A O 1
ATOM 764 N N . SER A 1 93 ? 1.690 -6.255 -2.032 1.00 96.75 93 SER A N 1
ATOM 765 C CA . SER A 1 93 ? 0.876 -5.130 -2.506 1.00 96.75 93 SER A CA 1
ATOM 766 C C . SER A 1 93 ? 0.141 -4.431 -1.365 1.00 96.75 93 SER A C 1
ATOM 768 O O . SER A 1 93 ? 0.226 -3.213 -1.240 1.00 96.75 93 SER 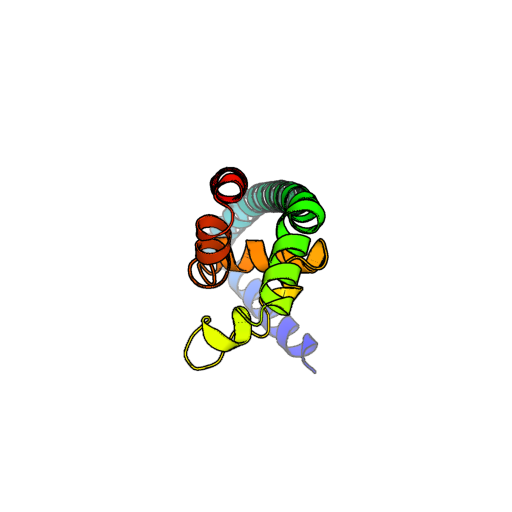A O 1
ATOM 770 N N . ASN A 1 94 ? -0.497 -5.190 -0.467 1.00 96.31 94 ASN A N 1
ATOM 771 C CA . ASN A 1 94 ? -1.156 -4.634 0.716 1.00 96.31 94 ASN A CA 1
ATOM 772 C C . ASN A 1 94 ? -0.170 -3.881 1.606 1.00 96.31 94 ASN A C 1
ATOM 774 O O . ASN A 1 94 ? -0.496 -2.809 2.109 1.00 96.31 94 ASN A O 1
ATOM 778 N N . LEU A 1 95 ? 1.031 -4.432 1.808 1.00 94.75 95 LEU A N 1
ATOM 779 C CA . LEU A 1 95 ? 2.077 -3.760 2.572 1.00 94.75 95 LEU A CA 1
ATOM 780 C C . LEU A 1 95 ? 2.500 -2.455 1.886 1.00 94.75 95 LEU A C 1
ATOM 782 O O . LEU A 1 95 ? 2.624 -1.442 2.561 1.00 94.75 95 LEU A O 1
ATOM 786 N N . THR A 1 96 ? 2.664 -2.462 0.563 1.00 94.69 96 THR A N 1
ATOM 787 C CA . THR A 1 96 ? 2.993 -1.264 -0.223 1.00 94.69 96 THR A CA 1
ATOM 788 C C . THR A 1 96 ? 1.903 -0.196 -0.104 1.00 94.69 96 THR A C 1
ATOM 790 O O . THR A 1 96 ? 2.218 0.949 0.208 1.00 94.69 96 THR A O 1
ATOM 793 N N . PHE A 1 97 ? 0.622 -0.552 -0.245 1.00 95.06 97 PHE A N 1
ATOM 794 C CA . PHE A 1 97 ? -0.479 0.395 -0.034 1.00 95.06 97 PHE A CA 1
ATOM 795 C C . PHE A 1 97 ? -0.555 0.897 1.404 1.00 95.06 97 PHE A C 1
ATOM 797 O O . PHE A 1 97 ? -0.802 2.076 1.629 1.00 95.06 97 PHE A O 1
ATOM 804 N N . PHE A 1 98 ? -0.305 0.034 2.387 1.00 92.81 98 PHE A N 1
ATOM 805 C CA . PHE A 1 98 ? -0.271 0.449 3.783 1.00 92.81 98 PHE A CA 1
ATOM 806 C C . PHE A 1 98 ? 0.848 1.466 4.043 1.00 92.81 98 PHE A C 1
ATOM 808 O O . PHE A 1 98 ? 0.600 2.489 4.673 1.00 92.81 98 PHE A O 1
ATOM 815 N N . GLN A 1 99 ? 2.058 1.228 3.527 1.00 92.31 99 GLN A N 1
ATOM 816 C CA . GLN A 1 99 ? 3.169 2.183 3.614 1.00 92.31 99 GLN A CA 1
ATOM 817 C C . GLN A 1 99 ? 2.816 3.511 2.931 1.00 92.31 99 GLN A C 1
ATOM 819 O O . GLN A 1 99 ? 3.004 4.577 3.505 1.00 92.31 99 GLN A O 1
ATOM 824 N N . MET A 1 100 ? 2.209 3.456 1.751 1.00 91.81 100 MET A N 1
ATOM 825 C CA . MET A 1 100 ? 1.860 4.650 0.987 1.00 91.81 100 MET A CA 1
ATOM 826 C C . MET A 1 100 ? 0.754 5.486 1.639 1.00 91.81 100 MET A C 1
ATOM 828 O O . MET A 1 100 ? 0.870 6.703 1.719 1.00 91.81 100 MET A O 1
ATOM 832 N N . ILE A 1 101 ? -0.304 4.845 2.141 1.00 91.88 101 ILE A N 1
ATOM 833 C CA . ILE A 1 101 ? -1.477 5.532 2.700 1.00 91.88 101 ILE A CA 1
ATOM 834 C C . ILE A 1 101 ? -1.241 5.953 4.153 1.00 91.88 101 ILE A C 1
ATOM 836 O O . ILE A 1 101 ? -1.641 7.043 4.553 1.00 91.88 101 ILE A O 1
ATOM 840 N N . VAL A 1 102 ? -0.628 5.085 4.966 1.00 90.38 102 VAL A N 1
ATOM 841 C CA . VAL A 1 102 ? -0.480 5.314 6.413 1.00 90.38 102 VAL A CA 1
ATOM 842 C C . VAL A 1 102 ? 0.856 5.960 6.748 1.00 90.38 102 VAL A C 1
ATOM 844 O O . VAL A 1 102 ? 0.887 6.883 7.559 1.00 90.38 102 VAL A O 1
ATOM 847 N N . ALA A 1 103 ? 1.955 5.481 6.159 1.00 89.62 103 ALA A N 1
ATOM 848 C CA . ALA A 1 103 ? 3.275 6.067 6.395 1.00 89.62 103 ALA A CA 1
ATOM 849 C C . ALA A 1 103 ? 3.568 7.257 5.463 1.00 89.62 103 ALA A C 1
ATOM 851 O O . ALA A 1 103 ? 4.455 8.049 5.769 1.00 89.62 103 ALA A O 1
ATOM 852 N N . GLY A 1 104 ? 2.799 7.430 4.380 1.00 86.94 104 GLY A N 1
ATOM 853 C CA . GLY A 1 104 ? 2.946 8.560 3.458 1.00 86.94 104 GLY A CA 1
ATOM 854 C C . GLY A 1 104 ? 4.219 8.496 2.613 1.00 86.94 104 GLY A C 1
ATOM 855 O O . GLY A 1 104 ? 4.676 9.522 2.119 1.00 86.94 104 GLY A O 1
ATOM 856 N N . GLU A 1 105 ? 4.822 7.314 2.474 1.00 86.12 105 GLU A N 1
ATOM 857 C CA . GLU A 1 105 ? 6.123 7.131 1.828 1.00 86.12 105 GLU A CA 1
ATOM 858 C C . GLU A 1 105 ? 6.017 6.383 0.491 1.00 86.12 105 GLU A C 1
ATOM 860 O O . GLU A 1 105 ? 5.096 5.601 0.250 1.00 86.12 105 GLU A O 1
ATOM 865 N N . GLY A 1 106 ? 6.997 6.600 -0.391 1.00 83.62 106 GLY A N 1
ATOM 866 C CA . GLY A 1 106 ? 7.193 5.784 -1.592 1.00 83.62 106 GLY A CA 1
ATOM 867 C C . GLY A 1 106 ? 6.333 6.136 -2.809 1.00 83.62 106 GLY A C 1
ATOM 868 O O . GLY A 1 106 ? 6.540 5.533 -3.859 1.00 83.62 106 GLY A O 1
ATOM 869 N N . TRP A 1 107 ? 5.420 7.110 -2.718 1.00 88.69 107 TRP A N 1
ATOM 870 C CA . TRP A 1 107 ? 4.640 7.579 -3.875 1.00 88.69 107 TRP A CA 1
ATOM 871 C C . TRP A 1 107 ? 5.539 8.112 -4.993 1.00 88.69 107 TRP A C 1
ATOM 873 O O . TRP A 1 107 ? 5.482 7.628 -6.118 1.00 88.69 107 TRP A O 1
ATOM 883 N N . GLU A 1 108 ? 6.402 9.076 -4.674 1.00 87.69 108 GLU A N 1
ATOM 884 C CA . GLU A 1 108 ? 7.281 9.721 -5.654 1.00 87.69 108 GLU A CA 1
ATOM 885 C C . GLU A 1 108 ? 8.203 8.714 -6.351 1.00 87.69 108 GLU A C 1
ATOM 887 O O . GLU A 1 108 ? 8.352 8.740 -7.566 1.00 87.69 108 GLU A O 1
ATOM 892 N N . VAL A 1 109 ? 8.764 7.779 -5.583 1.00 86.25 109 VAL A N 1
ATOM 893 C CA . VAL A 1 109 ? 9.748 6.819 -6.090 1.00 86.25 109 VAL A CA 1
ATOM 894 C C . VAL A 1 109 ? 9.092 5.672 -6.861 1.00 86.25 109 VAL A C 1
ATOM 896 O O . VAL A 1 109 ? 9.677 5.190 -7.820 1.00 86.25 109 VAL A O 1
ATOM 899 N N . MET A 1 110 ? 7.897 5.208 -6.474 1.00 88.56 110 MET A N 1
ATOM 900 C CA . MET A 1 110 ? 7.268 4.032 -7.099 1.00 88.56 110 MET A CA 1
ATOM 901 C C . MET A 1 110 ? 6.141 4.366 -8.072 1.00 88.56 110 MET A C 1
ATOM 903 O O . MET A 1 110 ? 5.979 3.656 -9.058 1.00 88.56 110 MET A O 1
ATOM 907 N N . VAL A 1 111 ? 5.329 5.382 -7.787 1.00 91.50 111 VAL A N 1
ATOM 908 C CA . VAL A 1 111 ? 4.056 5.631 -8.484 1.00 91.50 111 VAL A CA 1
ATOM 909 C C . VAL A 1 111 ? 4.218 6.657 -9.589 1.00 91.50 111 VAL A C 1
ATOM 911 O O . VAL A 1 111 ? 3.801 6.399 -10.715 1.00 91.50 111 VAL A O 1
ATOM 914 N N . THR A 1 112 ? 4.862 7.788 -9.299 1.00 91.81 112 THR A N 1
ATOM 915 C CA . THR A 1 112 ? 5.139 8.832 -10.296 1.00 91.81 112 THR A CA 1
ATOM 916 C C . THR A 1 112 ? 5.779 8.282 -11.576 1.00 91.81 112 THR A C 1
ATOM 918 O O . THR A 1 112 ? 5.197 8.501 -12.638 1.00 91.81 112 THR A O 1
ATOM 921 N N . PRO A 1 113 ? 6.875 7.497 -11.534 1.00 90.81 113 PRO A N 1
ATOM 922 C CA . PRO A 1 113 ? 7.496 7.009 -12.766 1.00 90.81 113 PRO A CA 1
ATOM 923 C C . PRO A 1 113 ? 6.613 6.026 -13.543 1.00 90.81 113 PRO A C 1
ATOM 925 O O . PRO A 1 113 ? 6.597 6.045 -14.772 1.00 90.81 113 PRO A O 1
ATOM 928 N N . VAL A 1 114 ? 5.815 5.209 -12.844 1.00 92.94 114 VAL A N 1
ATOM 929 C CA . VAL A 1 114 ? 4.840 4.310 -13.482 1.00 92.94 114 VAL A CA 1
ATOM 930 C C . VAL A 1 114 ? 3.778 5.120 -14.229 1.00 92.94 114 VAL A C 1
ATOM 932 O O . VAL A 1 114 ? 3.415 4.761 -15.346 1.00 92.94 114 VAL A O 1
ATOM 935 N N . MET A 1 115 ? 3.301 6.223 -13.644 1.00 94.7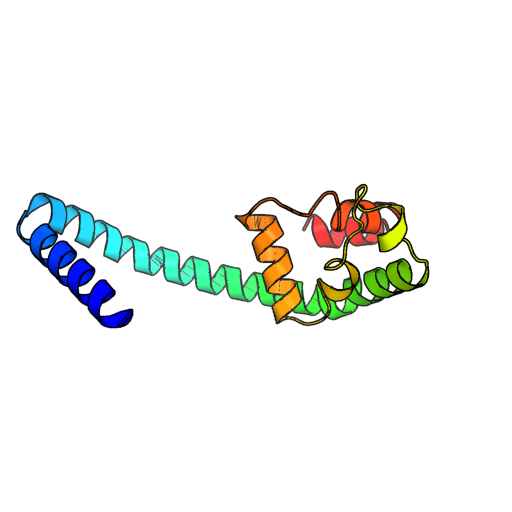5 115 MET A N 1
ATOM 936 C CA . MET A 1 115 ? 2.315 7.102 -14.280 1.00 94.75 115 MET A CA 1
ATOM 937 C C . MET A 1 115 ? 2.903 7.891 -15.452 1.00 94.75 115 MET A C 1
ATOM 939 O O . MET A 1 115 ? 2.226 8.064 -16.460 1.00 94.75 115 MET A O 1
ATOM 943 N N . GLU A 1 116 ? 4.147 8.355 -15.349 1.00 92.50 116 GLU A N 1
ATOM 944 C CA . GLU A 1 116 ? 4.813 9.089 -16.430 1.00 92.50 116 GLU A CA 1
ATOM 945 C C . GLU A 1 116 ? 5.082 8.199 -17.649 1.00 92.50 116 GLU A C 1
ATOM 947 O O . GLU A 1 116 ? 4.886 8.634 -18.784 1.00 92.50 116 GLU A O 1
ATOM 952 N N . LEU A 1 117 ? 5.470 6.939 -17.425 1.00 90.94 117 LEU A N 1
ATOM 953 C CA . LEU A 1 117 ? 5.714 5.967 -18.495 1.00 90.94 117 LEU A CA 1
ATOM 954 C C . LEU A 1 117 ? 4.413 5.357 -19.036 1.00 90.94 117 LEU A C 1
ATOM 956 O O . LEU A 1 117 ? 4.257 5.171 -20.243 1.00 90.94 117 LEU A O 1
ATOM 960 N N . HIS A 1 118 ? 3.446 5.087 -18.157 1.00 92.50 118 HIS A N 1
ATOM 961 C CA . HIS A 1 118 ? 2.164 4.479 -18.501 1.00 92.50 118 HIS A CA 1
ATOM 962 C C . HIS A 1 118 ? 1.000 5.294 -17.930 1.00 92.50 118 HIS A C 1
ATOM 964 O O . HIS A 1 118 ? 0.381 4.912 -16.937 1.00 92.50 118 HIS A O 1
ATOM 970 N N . GLY A 1 119 ? 0.634 6.383 -18.611 1.00 93.38 119 GLY A N 1
ATOM 971 C CA . GLY A 1 119 ? -0.377 7.349 -18.148 1.00 93.38 119 GLY A CA 1
ATOM 972 C C . GLY A 1 119 ? -1.747 6.778 -17.766 1.00 93.38 119 GLY A C 1
ATOM 973 O O . GLY A 1 119 ? -2.431 7.342 -16.916 1.00 93.38 119 GLY A O 1
ATOM 974 N N . TRP A 1 120 ? -2.153 5.631 -18.318 1.00 94.75 120 TRP A N 1
ATOM 975 C CA . TRP A 1 120 ? -3.412 4.979 -17.932 1.00 94.75 120 TRP A CA 1
ATOM 976 C C . TRP A 1 120 ? -3.411 4.497 -16.471 1.00 94.75 120 TRP A C 1
ATOM 978 O O . TRP A 1 120 ? -4.466 4.449 -15.839 1.00 94.75 120 TRP A O 1
ATOM 988 N N . THR A 1 121 ? -2.237 4.191 -15.910 1.00 95.19 121 THR A N 1
ATOM 989 C CA . THR A 1 121 ? -2.088 3.770 -14.509 1.00 95.19 121 THR A CA 1
ATOM 990 C C . THR A 1 121 ? -2.418 4.894 -13.525 1.00 95.19 121 THR A C 1
ATOM 992 O O . THR A 1 121 ? -2.760 4.611 -12.380 1.00 95.19 121 THR A O 1
ATOM 995 N N . ALA A 1 122 ? -2.434 6.160 -13.963 1.00 94.50 122 ALA A N 1
ATOM 996 C CA . ALA A 1 122 ? -2.864 7.280 -13.127 1.00 94.50 122 ALA A CA 1
ATOM 997 C C . ALA A 1 122 ? -4.318 7.127 -12.655 1.00 94.50 122 ALA A C 1
ATOM 999 O O . ALA A 1 122 ? -4.634 7.457 -11.516 1.00 94.50 122 ALA A O 1
ATOM 1000 N N . VAL A 1 123 ? -5.193 6.553 -13.491 1.00 94.31 123 VAL A N 1
ATOM 1001 C CA . VAL A 1 123 ? -6.586 6.259 -13.108 1.00 94.31 123 VAL A CA 1
ATOM 1002 C C . VAL A 1 123 ? -6.637 5.233 -11.977 1.00 94.31 123 VAL A C 1
ATOM 1004 O O . VAL A 1 123 ? -7.487 5.333 -11.103 1.00 94.31 123 VAL A O 1
ATOM 1007 N N . TYR A 1 124 ? -5.721 4.264 -11.981 1.00 94.50 124 TYR A N 1
ATOM 1008 C CA . TYR A 1 124 ? -5.647 3.228 -10.957 1.00 94.50 124 TYR A CA 1
ATOM 1009 C C . TYR A 1 124 ? -5.176 3.782 -9.604 1.00 94.50 124 TYR A C 1
ATOM 1011 O O . TYR A 1 124 ? -5.752 3.441 -8.581 1.00 94.50 124 TYR A O 1
ATOM 1019 N N . PHE A 1 125 ? -4.145 4.632 -9.588 1.00 93.12 125 PHE A N 1
ATOM 1020 C CA . PHE A 1 125 ? -3.573 5.152 -8.338 1.00 93.12 125 PHE A CA 1
ATOM 1021 C C . PHE A 1 125 ? -4.358 6.313 -7.713 1.00 93.12 125 PHE A C 1
ATOM 1023 O O . PHE A 1 125 ? -4.217 6.558 -6.518 1.00 93.12 125 PHE A O 1
ATOM 1030 N N . MET A 1 126 ? -5.151 7.040 -8.505 1.00 91.31 126 MET A N 1
ATOM 1031 C CA . MET A 1 126 ? -5.928 8.200 -8.042 1.00 91.31 126 MET A CA 1
ATOM 1032 C C . MET A 1 126 ? -7.381 7.867 -7.660 1.00 91.31 126 MET A C 1
ATOM 1034 O O . MET A 1 126 ? -8.087 8.756 -7.180 1.00 91.31 126 MET A O 1
ATOM 1038 N N . ALA A 1 127 ? -7.838 6.638 -7.913 1.00 88.31 127 ALA A N 1
ATOM 1039 C CA . ALA A 1 127 ? -9.178 6.150 -7.571 1.00 88.31 127 ALA A CA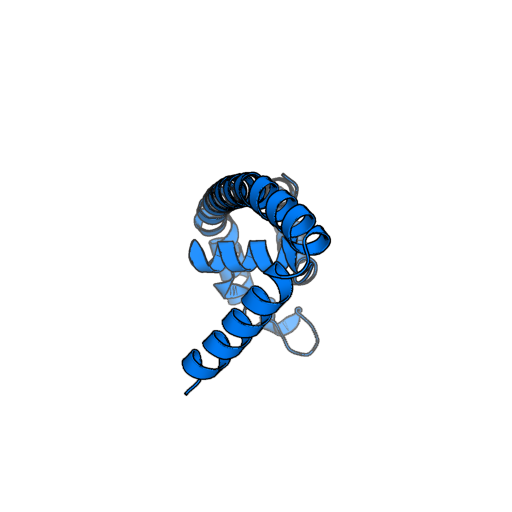 1
ATOM 1040 C C . ALA A 1 127 ? -9.235 5.572 -6.148 1.00 88.31 127 ALA A C 1
ATOM 1042 O O . ALA A 1 127 ? -10.286 5.764 -5.493 1.00 88.31 127 ALA A O 1
#

Radius of gyration: 21.17 Å; chains: 1; bounding box: 39×23×59 Å

Organism: Polarella glacialis (NCBI:txid89957)

pLDDT: mean 86.34, std 11.3, range [54.06, 97.75]

Sequence (127 aa):
MRILRAMRVFKTIRSLTIFRELYVMLHGFFSSMRAIMWAFVLLSLMLTLWSILAVNLIHPIMQEMAYDGYWERTATDEGCDRCPRAFSSVWTSNLTFFQMIVAGEGWEVMVTPVMELHGWTAVYFMA

Secondary structure (DSSP, 8-state):
--HHHHHHHHHHHHHHTTSHHHHHHHHHHHHHHHHHHHHHHHHHHHHHHHHHHHHHHHHHHHHHHHHTTHHHHSSTTT--SSGGGTTSSHHHHHHHHHIIIII--SHHHHTHHHHHH-TTHHHHHH-